Protein AF-A0A158PDL5-F1 (afdb_monomer)

Organism: Angiostrongylus costaricensis (NCBI:txid334426)

Solvent-accessible surface area (backbone atoms only — not comparable to full-atom values): 10467 Å² total; per-residue (Å²): 135,90,63,67,56,80,52,78,56,83,75,91,63,103,57,98,71,85,64,61,36,34,40,43,35,55,72,95,46,74,51,76,35,64,47,66,72,58,30,53,48,54,51,53,54,50,50,54,50,52,54,50,51,54,52,52,56,57,70,64,43,90,75,55,82,84,47,45,80,74,48,75,57,97,67,25,38,34,28,36,44,80,52,96,95,38,82,47,76,46,78,44,75,44,98,64,99,60,73,79,48,43,75,80,42,77,50,75,47,79,44,68,34,91,91,43,80,93,42,65,50,76,50,74,51,79,40,74,47,55,78,62,86,82,64,56,67,68,62,55,52,50,53,52,52,51,49,55,52,50,50,54,52,51,53,50,54,50,54,52,51,54,54,53,52,58,62,75,78,106

Foldseek 3Di:
DFDWDWDWDFDDDPDPDGQTKTWTDGRPDIDIDSDPVVNVVRVVVSVVVVQVVVVVVLLPDPCVVQWAWDDDDPQKTKTWDADPVGIDIDIDDGPDPAQPKDWPDWDKDWAQDPVDNVDTDIDIDTDMDSVDPPDDPVVVVVVVVVVVVVVVVVVVVVVVVVVVVVVVVD

Radius of gyration: 22.1 Å; Cα contacts (8 Å, |Δi|>4): 180; chains: 1; bounding box: 48×42×73 Å

Secondary structure (DSSP, 8-state):
---EEEEEE----SSS---PEEEEEETTEEEEES-HHHHHHHHHHHHHHHHHHHHHHHHH-S--TTSEEEEEETTEEEEEEEETTEEEEEEE--S------EEEEEEEEEEE-SS-TT-EEEEEEEEEE---SSS-HHHHHHHHHHHHHHHHHHHHHHHHHHHHHHHH--

Structure (mmCIF, N/CA/C/O backbone):
data_AF-A0A158PDL5-F1
#
_entry.id   AF-A0A158PDL5-F1
#
loop_
_atom_site.group_PDB
_atom_site.id
_atom_site.type_symbol
_atom_site.label_atom_id
_atom_site.label_alt_id
_atom_site.label_comp_id
_atom_site.label_asym_id
_atom_site.label_entity_id
_atom_site.label_seq_id
_atom_site.pdbx_PDB_ins_code
_atom_site.Cartn_x
_atom_site.Cartn_y
_atom_site.Cartn_z
_atom_site.occupancy
_atom_site.B_iso_or_equiv
_atom_site.auth_seq_id
_atom_site.auth_comp_id
_atom_site.auth_asym_id
_atom_site.auth_atom_id
_atom_site.pdbx_PDB_model_num
ATOM 1 N N . MET A 1 1 ? -13.899 -14.165 -15.074 1.00 35.09 1 MET A N 1
ATOM 2 C CA . MET A 1 1 ? -12.742 -14.915 -15.591 1.00 35.09 1 MET A CA 1
ATOM 3 C C . MET A 1 1 ? -11.815 -13.851 -16.152 1.00 35.09 1 MET A C 1
ATOM 5 O O . MET A 1 1 ? -12.195 -13.224 -17.128 1.00 35.09 1 MET A O 1
ATOM 9 N N . LEU A 1 2 ? -10.756 -13.485 -15.423 1.00 42.75 2 LEU A N 1
ATOM 10 C CA . LEU A 1 2 ? -9.762 -12.527 -15.916 1.00 42.75 2 LEU A CA 1
ATOM 11 C C . LEU A 1 2 ? -8.804 -13.307 -16.819 1.00 42.75 2 LEU A C 1
ATOM 13 O O . LEU A 1 2 ? -8.205 -14.271 -16.351 1.00 42.75 2 LEU A O 1
ATOM 17 N N . GLU A 1 3 ? -8.680 -12.919 -18.085 1.00 39.19 3 GLU A N 1
ATOM 18 C CA . GLU A 1 3 ? -7.675 -13.484 -18.987 1.00 39.19 3 GLU A CA 1
ATOM 19 C C . GLU A 1 3 ? -6.465 -12.549 -19.044 1.00 39.19 3 GLU A C 1
ATOM 21 O O . GLU A 1 3 ? -6.586 -11.361 -19.343 1.00 39.19 3 GLU A O 1
ATOM 26 N N . ALA A 1 4 ? -5.291 -13.093 -18.740 1.00 42.72 4 ALA A N 1
ATOM 27 C CA . ALA A 1 4 ? -4.007 -12.481 -19.037 1.00 42.72 4 ALA A CA 1
ATOM 28 C C . ALA A 1 4 ? -3.214 -13.480 -19.880 1.00 42.72 4 ALA A C 1
ATOM 30 O O . ALA A 1 4 ? -3.110 -14.654 -19.523 1.00 42.72 4 ALA A O 1
ATOM 31 N N . SER A 1 5 ? -2.683 -13.029 -21.015 1.00 47.97 5 SER A N 1
ATOM 32 C CA . SER A 1 5 ? -1.958 -13.883 -21.957 1.00 47.97 5 SER A CA 1
ATOM 33 C C . SER A 1 5 ? -0.700 -13.175 -22.436 1.00 47.97 5 SER A C 1
ATOM 35 O O . SER A 1 5 ? -0.750 -12.018 -22.858 1.00 47.97 5 SER A O 1
ATOM 37 N N . ILE A 1 6 ? 0.425 -13.883 -22.399 1.00 50.12 6 ILE A N 1
ATOM 38 C CA . ILE A 1 6 ? 1.710 -13.410 -22.914 1.00 50.12 6 ILE A CA 1
ATOM 39 C C . ILE A 1 6 ? 1.981 -14.187 -24.200 1.00 50.12 6 ILE A C 1
ATOM 41 O O . ILE A 1 6 ? 1.995 -15.417 -24.175 1.00 50.12 6 ILE A O 1
ATOM 45 N N . SER A 1 7 ? 2.190 -13.492 -25.320 1.00 49.75 7 SER A N 1
ATOM 46 C CA . SER A 1 7 ? 2.515 -14.142 -26.593 1.00 49.75 7 SER A CA 1
ATOM 47 C C . SER A 1 7 ? 3.682 -13.447 -27.286 1.00 49.75 7 SER A C 1
ATOM 49 O O . SER A 1 7 ? 3.820 -12.224 -27.240 1.00 49.75 7 SER A O 1
ATOM 51 N N . THR A 1 8 ? 4.528 -14.241 -27.933 1.00 46.34 8 THR A N 1
ATOM 52 C CA . THR A 1 8 ? 5.575 -13.752 -28.830 1.00 46.34 8 THR A CA 1
ATOM 53 C C . THR A 1 8 ? 5.094 -14.022 -30.249 1.00 46.34 8 THR A C 1
ATOM 55 O 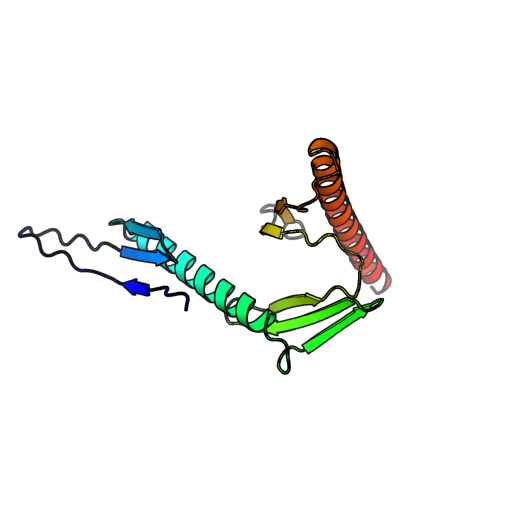O . THR A 1 8 ? 4.905 -15.183 -30.606 1.00 46.34 8 THR A O 1
ATOM 58 N N . GLN A 1 9 ? 4.865 -12.978 -31.045 1.00 51.12 9 GLN A N 1
ATOM 59 C CA . GLN A 1 9 ? 4.497 -13.126 -32.455 1.00 51.12 9 GLN A CA 1
ATOM 60 C C . GLN A 1 9 ? 5.674 -12.767 -33.365 1.00 51.12 9 GLN A C 1
ATOM 62 O O . GLN A 1 9 ? 6.299 -11.717 -33.216 1.00 51.12 9 GLN A O 1
ATOM 67 N N . GLU A 1 10 ? 5.954 -13.646 -34.329 1.00 45.62 10 GLU A N 1
ATOM 68 C CA . GLU A 1 10 ? 6.905 -13.413 -35.416 1.00 45.62 10 GLU A CA 1
ATOM 69 C C . GLU A 1 10 ? 6.189 -12.739 -36.595 1.00 45.62 10 GLU A C 1
ATOM 71 O O . GLU A 1 10 ? 5.320 -13.340 -37.229 1.00 45.62 10 GLU A O 1
ATOM 76 N N . VAL A 1 11 ? 6.564 -11.504 -36.935 1.00 45.44 11 VAL A N 1
ATOM 77 C CA . VAL A 1 11 ? 6.036 -10.820 -38.126 1.00 45.44 11 VAL A CA 1
ATOM 78 C C . VAL A 1 11 ? 6.963 -11.093 -39.313 1.00 45.44 11 VAL A C 1
ATOM 80 O O . VAL A 1 11 ? 8.075 -10.571 -39.378 1.00 45.44 11 VAL A O 1
ATOM 83 N N . ARG A 1 12 ? 6.515 -11.919 -40.270 1.00 36.88 12 ARG A N 1
ATOM 84 C CA . ARG A 1 12 ? 7.234 -12.173 -41.531 1.00 36.88 12 ARG A CA 1
ATOM 85 C C . ARG A 1 12 ? 6.929 -11.072 -42.547 1.00 36.88 12 ARG A C 1
ATOM 87 O O . ARG A 1 12 ? 5.931 -11.147 -43.258 1.00 36.88 12 ARG A O 1
ATOM 94 N N . LEU A 1 13 ? 7.807 -10.080 -42.654 1.00 41.59 13 LEU A N 1
ATOM 95 C CA . LEU A 1 13 ? 7.893 -9.216 -43.835 1.00 41.59 13 LEU A CA 1
ATOM 96 C C . LEU A 1 13 ? 9.176 -9.552 -44.600 1.00 41.59 13 LEU A C 1
ATOM 98 O O . LEU A 1 13 ? 10.181 -9.922 -44.003 1.00 41.59 13 LEU A O 1
ATOM 102 N N . LEU A 1 14 ? 9.106 -9.481 -45.931 1.00 41.81 14 LEU A N 1
ATOM 103 C CA . LEU A 1 14 ? 10.154 -9.844 -46.895 1.00 41.81 14 LEU A CA 1
ATOM 104 C C . LEU A 1 14 ? 11.385 -8.910 -46.814 1.00 41.81 14 LEU A C 1
ATOM 106 O O . LEU A 1 14 ? 11.681 -8.178 -47.755 1.00 41.81 14 LEU A O 1
ATOM 110 N N . SER A 1 15 ? 12.109 -8.917 -45.696 1.00 46.59 15 SER A N 1
ATOM 111 C CA . SER A 1 15 ? 13.379 -8.208 -45.507 1.00 46.59 15 SER A CA 1
ATOM 112 C C . SER A 1 15 ? 14.275 -8.959 -44.502 1.00 46.59 15 SER A C 1
ATOM 114 O O . SER A 1 15 ? 13.769 -9.634 -43.609 1.00 46.59 15 SER A O 1
ATOM 116 N N . PRO A 1 16 ? 15.617 -8.889 -44.617 1.00 43.38 16 PRO A N 1
ATOM 117 C CA . PRO A 1 16 ? 16.531 -9.703 -43.805 1.00 43.38 16 PRO A CA 1
ATOM 118 C C . PRO A 1 16 ? 16.707 -9.209 -42.356 1.00 43.38 16 PRO A C 1
ATOM 120 O O . PRO A 1 16 ? 17.569 -9.711 -41.639 1.00 43.38 16 PRO A O 1
ATOM 123 N N . PHE A 1 17 ? 15.894 -8.256 -41.898 1.00 47.31 17 PHE A N 1
ATOM 124 C CA . PHE A 1 17 ? 15.899 -7.777 -40.517 1.00 47.31 17 PHE A CA 1
ATOM 125 C C . PHE A 1 17 ? 14.663 -8.307 -39.786 1.00 47.31 17 PHE A C 1
ATOM 127 O O . PHE A 1 17 ? 13.618 -7.664 -39.740 1.00 47.31 17 PHE A O 1
ATOM 134 N N . PHE A 1 18 ? 14.789 -9.502 -39.208 1.00 49.59 18 PHE A N 1
ATOM 135 C CA . PHE A 1 18 ? 13.811 -10.031 -38.259 1.00 49.59 18 PHE A CA 1
ATOM 136 C C . PHE A 1 18 ? 13.788 -9.142 -37.010 1.00 49.59 18 PHE A C 1
ATOM 138 O O . PHE A 1 18 ? 14.733 -9.154 -36.221 1.00 49.59 18 PHE A O 1
ATOM 145 N N . GLN A 1 19 ? 12.716 -8.376 -36.813 1.00 56.06 19 GLN A N 1
ATOM 146 C CA . GLN A 1 19 ? 12.526 -7.579 -35.604 1.00 56.06 19 GLN A CA 1
ATOM 147 C C . GLN A 1 19 ? 11.480 -8.269 -34.720 1.00 56.06 19 GLN A C 1
ATOM 149 O O . GLN A 1 19 ? 10.287 -8.226 -35.007 1.00 56.06 19 GLN A O 1
ATOM 154 N N . MET A 1 20 ? 11.931 -8.959 -33.665 1.00 66.50 20 MET A N 1
ATOM 155 C CA . MET A 1 20 ? 11.025 -9.609 -32.712 1.00 66.50 20 MET A CA 1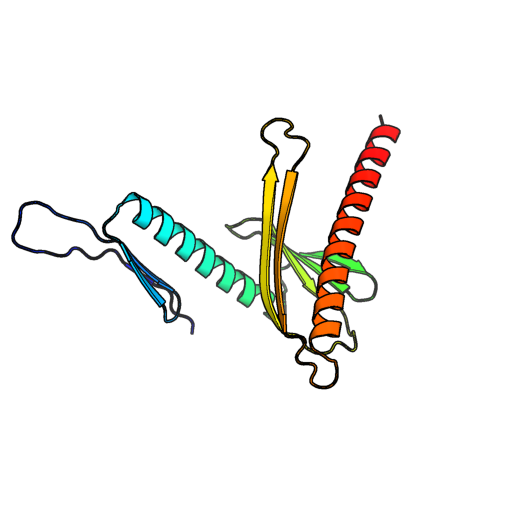
ATOM 156 C C . MET A 1 20 ? 10.283 -8.559 -31.883 1.00 66.50 20 MET A C 1
ATOM 158 O O . MET A 1 20 ? 10.902 -7.791 -31.145 1.00 66.50 20 MET A O 1
ATOM 162 N N . SER A 1 21 ? 8.956 -8.559 -31.971 1.00 74.75 21 SER A N 1
ATOM 163 C CA . SER A 1 21 ? 8.089 -7.776 -31.095 1.00 74.75 21 SER A CA 1
ATOM 164 C C . SER A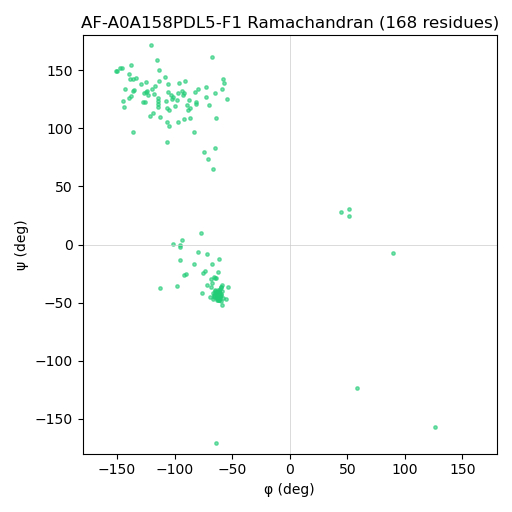 1 21 ? 7.581 -8.616 -29.927 1.00 74.75 21 SER A C 1
ATOM 166 O O . SER A 1 21 ? 7.232 -9.785 -30.069 1.00 74.75 21 SER A O 1
ATOM 168 N N . THR A 1 22 ? 7.546 -8.007 -28.749 1.00 81.75 22 THR A N 1
ATOM 169 C CA . THR A 1 22 ? 6.915 -8.548 -27.549 1.00 81.75 22 THR A CA 1
ATOM 170 C C . THR A 1 22 ? 5.57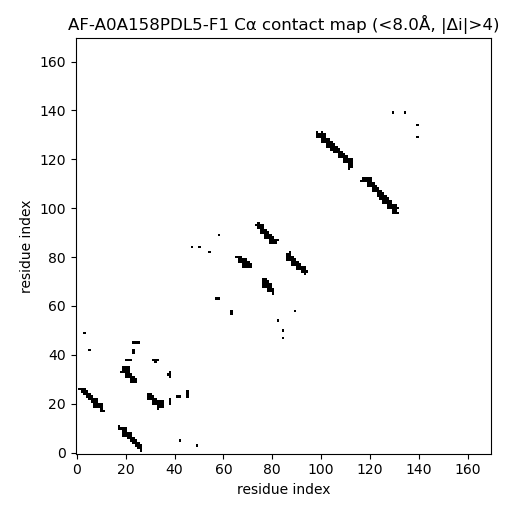1 -7.868 -27.355 1.00 81.75 22 THR A C 1
ATOM 172 O O . THR A 1 22 ? 5.540 -6.643 -27.263 1.00 81.75 22 THR A O 1
ATOM 175 N N . THR A 1 23 ? 4.508 -8.660 -27.217 1.00 82.75 23 THR A N 1
ATOM 176 C CA . THR A 1 23 ? 3.162 -8.173 -26.904 1.00 82.75 23 THR A CA 1
ATOM 177 C C . THR A 1 23 ? 2.687 -8.774 -25.587 1.00 82.75 23 THR A C 1
ATOM 179 O O . THR A 1 23 ? 2.816 -9.975 -25.339 1.00 82.75 23 THR A O 1
ATOM 182 N N . VAL A 1 24 ? 2.140 -7.926 -24.725 1.00 83.94 24 VAL A N 1
ATOM 183 C CA . VAL A 1 24 ? 1.573 -8.297 -23.432 1.00 83.94 24 VAL A CA 1
ATOM 184 C C . VAL A 1 24 ? 0.140 -7.795 -23.383 1.00 83.94 24 VAL A C 1
ATOM 186 O O . VAL A 1 24 ? -0.112 -6.620 -23.636 1.00 83.94 24 VAL A O 1
ATOM 189 N N . LYS A 1 25 ? -0.789 -8.672 -22.994 1.00 82.06 25 LYS A N 1
ATOM 190 C CA . LYS A 1 25 ? -2.178 -8.302 -22.733 1.00 82.06 25 LYS A CA 1
ATOM 191 C C . LYS A 1 25 ? -2.509 -8.501 -21.258 1.00 82.06 25 LYS A C 1
ATOM 193 O O . LYS A 1 25 ? -2.437 -9.620 -20.745 1.00 82.06 25 LYS A O 1
ATOM 198 N N . LEU A 1 26 ? -2.860 -7.409 -20.587 1.00 73.94 26 LEU A N 1
ATOM 199 C CA . LEU A 1 26 ? -3.278 -7.371 -19.189 1.00 73.94 26 LEU A CA 1
ATOM 200 C C . LEU A 1 26 ? -4.682 -6.780 -19.120 1.00 73.94 26 LEU A C 1
ATOM 202 O O . LEU A 1 26 ? -4.870 -5.585 -19.346 1.00 73.94 26 LEU A O 1
ATOM 206 N N . LEU A 1 27 ? -5.666 -7.612 -18.770 1.00 78.56 27 LEU A N 1
ATOM 207 C CA . LEU A 1 27 ? -7.078 -7.223 -18.783 1.00 78.56 27 LEU A CA 1
ATOM 208 C C . LEU A 1 27 ? -7.493 -6.764 -20.197 1.00 78.56 27 LEU A C 1
ATOM 210 O O . LEU A 1 27 ? -7.338 -7.502 -21.169 1.00 78.56 27 LEU A O 1
ATOM 214 N N . GLU A 1 28 ? -8.006 -5.542 -20.312 1.00 76.19 28 GLU A N 1
ATOM 215 C CA . GLU A 1 28 ? -8.423 -4.915 -21.569 1.00 76.19 28 GLU A CA 1
ATOM 216 C C . GLU A 1 28 ? -7.313 -4.059 -22.205 1.00 76.19 28 GLU A C 1
ATOM 218 O O . GLU A 1 28 ? -7.543 -3.420 -23.228 1.00 76.19 28 GLU A O 1
ATOM 223 N N . ILE A 1 29 ? -6.112 -4.038 -21.616 1.00 74.75 29 ILE A N 1
ATOM 224 C CA . ILE A 1 29 ? -4.974 -3.253 -22.102 1.00 74.75 29 ILE A CA 1
ATOM 225 C C . ILE A 1 29 ? -3.989 -4.182 -22.812 1.00 74.75 29 ILE A C 1
ATOM 227 O O . ILE A 1 29 ? -3.564 -5.202 -22.266 1.00 74.75 29 ILE A O 1
ATOM 231 N N . GLU A 1 30 ? -3.609 -3.808 -24.029 1.00 85.12 30 GLU A N 1
ATOM 232 C CA . GLU A 1 30 ? -2.593 -4.481 -24.834 1.00 85.12 30 GLU A CA 1
ATOM 233 C C . GLU A 1 30 ? -1.434 -3.517 -25.092 1.00 85.12 30 GLU A C 1
ATOM 235 O O . GLU A 1 30 ? -1.653 -2.381 -25.509 1.00 85.12 30 GLU A O 1
ATOM 240 N N . ASP A 1 31 ? -0.208 -3.969 -24.833 1.00 80.75 31 ASP A N 1
ATOM 241 C CA . ASP A 1 31 ? 1.010 -3.190 -25.048 1.00 80.75 31 ASP A CA 1
ATOM 242 C C . ASP A 1 31 ? 2.019 -4.005 -25.869 1.00 80.75 31 ASP A C 1
ATOM 244 O O . ASP A 1 31 ? 2.173 -5.214 -25.667 1.00 80.75 31 ASP A O 1
ATOM 248 N N . THR A 1 32 ? 2.686 -3.355 -26.825 1.00 86.81 32 THR A N 1
ATOM 249 C CA . THR A 1 32 ? 3.596 -3.995 -27.784 1.00 86.81 32 THR A CA 1
ATOM 250 C C . THR A 1 32 ? 4.877 -3.189 -27.943 1.00 86.81 32 THR A C 1
ATOM 252 O O . THR A 1 32 ? 4.853 -1.986 -28.189 1.00 86.81 32 THR A O 1
ATOM 255 N N . THR A 1 33 ? 6.023 -3.867 -27.892 1.00 82.50 33 THR A N 1
ATOM 256 C CA . THR A 1 33 ? 7.329 -3.251 -28.149 1.00 82.50 33 THR A CA 1
ATOM 257 C C . THR A 1 33 ? 8.201 -4.120 -29.044 1.00 82.50 33 THR A C 1
ATOM 259 O O . THR A 1 33 ? 8.229 -5.339 -28.909 1.00 82.50 33 THR A O 1
ATOM 262 N N . SER A 1 34 ? 8.960 -3.497 -29.941 1.00 85.19 34 SER A N 1
ATOM 263 C CA . SER A 1 34 ? 9.989 -4.153 -30.760 1.00 85.19 34 SER A CA 1
ATOM 264 C C . SER A 1 34 ? 11.396 -4.042 -30.159 1.00 85.19 34 SER A C 1
ATOM 266 O O . SER A 1 34 ? 12.362 -4.550 -30.726 1.00 85.19 34 SER A O 1
ATOM 268 N N . ASN A 1 35 ? 11.529 -3.374 -29.007 1.00 82.94 35 ASN A N 1
ATOM 269 C CA . ASN A 1 35 ? 12.783 -3.273 -28.274 1.00 82.94 35 ASN A CA 1
ATOM 270 C C . ASN A 1 35 ? 12.902 -4.449 -27.294 1.00 82.94 35 ASN A C 1
ATOM 272 O O . ASN A 1 35 ? 12.090 -4.594 -26.380 1.00 82.94 35 ASN A O 1
ATOM 276 N N . ALA A 1 36 ? 13.941 -5.270 -27.450 1.00 77.50 36 ALA A N 1
ATOM 277 C CA . ALA A 1 36 ? 14.144 -6.468 -26.638 1.00 77.50 36 ALA A CA 1
ATOM 278 C C . ALA A 1 36 ? 14.281 -6.183 -25.127 1.00 77.50 36 ALA A C 1
ATOM 280 O O . ALA A 1 36 ? 13.769 -6.958 -24.315 1.00 77.50 36 ALA A O 1
ATOM 281 N N . GLN A 1 37 ? 14.919 -5.067 -24.744 1.00 76.56 37 GLN A N 1
ATOM 282 C CA . GLN A 1 37 ? 15.082 -4.670 -23.341 1.00 76.56 37 GLN A CA 1
ATOM 283 C C . GLN A 1 37 ? 13.729 -4.321 -22.713 1.00 76.56 37 GLN A C 1
ATOM 285 O O . GLN A 1 37 ? 13.400 -4.816 -21.633 1.00 76.56 37 GLN A O 1
ATOM 290 N N . TYR A 1 38 ? 12.914 -3.522 -23.408 1.00 78.12 38 TYR A N 1
ATOM 291 C CA . TYR A 1 38 ? 11.563 -3.208 -22.943 1.00 78.12 38 TYR A CA 1
ATOM 292 C C . TYR A 1 38 ? 10.650 -4.432 -22.981 1.00 78.12 38 TYR A C 1
ATOM 294 O O . TYR A 1 38 ? 9.842 -4.597 -22.076 1.00 78.12 38 TYR A O 1
ATOM 302 N N . GLY A 1 39 ? 10.826 -5.343 -23.944 1.00 79.06 39 GLY A N 1
ATOM 303 C CA . GLY A 1 39 ? 10.062 -6.588 -24.017 1.00 79.06 39 GLY A CA 1
ATOM 304 C C . GLY A 1 39 ? 10.269 -7.487 -22.795 1.00 79.06 39 GLY A C 1
ATOM 305 O O . GLY A 1 39 ? 9.316 -8.067 -22.277 1.00 79.06 39 GLY A O 1
ATOM 306 N N . ALA A 1 40 ? 11.500 -7.576 -22.282 1.00 76.31 40 ALA A N 1
ATOM 307 C CA . ALA A 1 40 ? 11.778 -8.308 -21.046 1.00 76.31 40 ALA A CA 1
ATOM 308 C C . ALA A 1 40 ? 11.117 -7.651 -19.820 1.00 76.31 40 ALA A C 1
ATOM 310 O O . ALA A 1 40 ? 10.498 -8.350 -19.016 1.00 76.31 40 ALA A O 1
ATOM 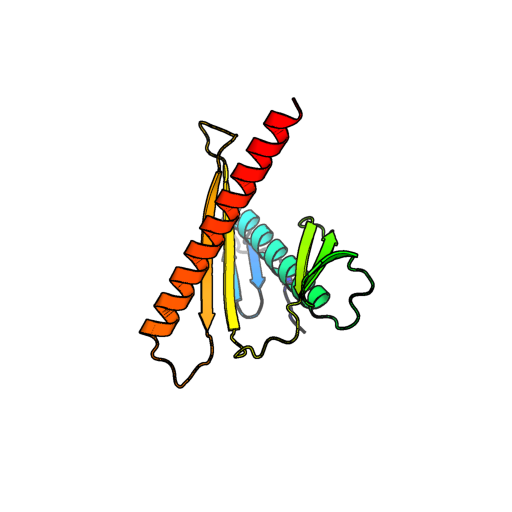311 N N . ALA A 1 41 ? 11.200 -6.321 -19.707 1.00 72.94 41 ALA A N 1
ATOM 312 C CA . ALA A 1 41 ? 10.559 -5.573 -18.626 1.00 72.94 41 ALA A CA 1
ATOM 313 C C . ALA A 1 41 ? 9.025 -5.708 -18.663 1.00 72.94 41 ALA A C 1
ATOM 315 O O . ALA A 1 41 ? 8.427 -6.043 -17.645 1.00 72.94 41 ALA A O 1
ATOM 316 N N . LEU A 1 42 ? 8.408 -5.557 -19.841 1.00 78.62 42 LEU A N 1
ATOM 317 C CA . LEU A 1 42 ? 6.966 -5.720 -20.065 1.00 78.62 42 LEU A CA 1
ATOM 318 C C . LEU A 1 42 ? 6.463 -7.090 -19.600 1.00 78.62 42 LEU A C 1
ATOM 320 O O . LEU A 1 42 ? 5.483 -7.164 -18.862 1.00 78.62 42 LEU A O 1
ATOM 324 N N . ARG A 1 43 ? 7.159 -8.177 -19.962 1.00 80.38 43 ARG A N 1
ATOM 325 C CA . ARG A 1 43 ? 6.809 -9.531 -19.498 1.00 80.38 43 ARG A CA 1
ATOM 326 C C . ARG A 1 43 ? 6.930 -9.683 -17.986 1.00 80.38 43 ARG A C 1
ATOM 328 O O . ARG A 1 43 ? 6.055 -10.283 -17.369 1.00 80.38 43 ARG A O 1
ATOM 335 N N . SER A 1 44 ? 8.000 -9.147 -17.401 1.00 79.56 44 SER A N 1
ATOM 336 C CA . SER A 1 44 ? 8.232 -9.214 -15.955 1.00 79.56 44 SER A CA 1
ATOM 337 C C . SER A 1 44 ? 7.127 -8.491 -15.179 1.00 79.56 44 SER A C 1
ATOM 339 O O . SER A 1 44 ? 6.529 -9.060 -14.267 1.00 79.56 44 SER A O 1
ATOM 341 N N . THR A 1 45 ? 6.776 -7.271 -15.598 1.00 75.62 45 THR A N 1
ATOM 342 C CA . THR A 1 45 ? 5.680 -6.498 -15.002 1.00 75.62 45 THR A CA 1
ATOM 343 C C . THR A 1 45 ? 4.337 -7.209 -15.153 1.00 75.62 45 THR A C 1
ATOM 345 O O . THR A 1 45 ? 3.575 -7.275 -14.191 1.00 75.62 45 THR A O 1
ATOM 348 N N . ALA A 1 46 ? 4.060 -7.787 -16.324 1.00 80.19 46 ALA A N 1
ATOM 349 C CA . ALA A 1 46 ? 2.835 -8.541 -16.567 1.00 80.19 46 ALA A CA 1
ATOM 350 C C . ALA A 1 46 ? 2.703 -9.756 -15.655 1.00 80.19 46 ALA A C 1
ATOM 352 O O . ALA A 1 46 ? 1.663 -9.952 -15.031 1.00 80.19 46 ALA A O 1
ATOM 353 N N . HIS A 1 47 ? 3.775 -10.539 -15.545 1.00 79.81 47 HIS A N 1
ATOM 354 C CA . HIS A 1 47 ? 3.824 -11.700 -14.671 1.00 79.81 47 HIS A CA 1
ATOM 355 C C . HIS A 1 47 ? 3.584 -11.307 -13.209 1.00 79.81 47 HIS A C 1
ATOM 357 O O . HIS A 1 47 ? 2.719 -11.882 -12.554 1.00 79.81 47 HIS A O 1
ATOM 363 N N . ALA A 1 48 ? 4.286 -10.280 -12.716 1.00 76.44 48 ALA A N 1
ATOM 364 C CA . ALA A 1 48 ? 4.104 -9.781 -11.354 1.00 76.44 48 ALA A CA 1
ATOM 365 C C . ALA A 1 48 ? 2.667 -9.289 -11.097 1.00 76.44 48 ALA A C 1
ATOM 367 O O . ALA A 1 48 ? 2.130 -9.485 -10.008 1.00 76.44 48 ALA A O 1
ATOM 368 N N . PHE A 1 49 ? 2.027 -8.674 -12.095 1.00 78.62 49 PHE A N 1
ATOM 369 C CA . PHE A 1 49 ? 0.644 -8.214 -11.990 1.00 78.62 49 PHE A CA 1
ATOM 370 C C . PHE A 1 49 ? -0.357 -9.374 -11.918 1.00 78.62 49 PHE A C 1
ATOM 372 O O . PHE A 1 49 ? -1.248 -9.360 -11.070 1.00 78.62 49 PHE A O 1
ATOM 379 N N . VAL A 1 50 ? -0.204 -10.393 -12.769 1.00 80.69 50 VAL A N 1
ATOM 380 C CA . VAL A 1 50 ? -1.050 -11.599 -12.744 1.00 80.69 50 VAL A CA 1
ATOM 381 C C . VAL A 1 50 ? -0.916 -12.325 -11.410 1.00 80.69 50 VAL A C 1
ATOM 383 O O . VAL A 1 50 ? -1.921 -12.634 -10.777 1.00 80.69 50 VAL A O 1
ATOM 386 N N . GLU A 1 51 ? 0.312 -12.508 -10.934 1.00 77.00 51 GLU A N 1
ATOM 387 C CA . GLU A 1 51 ? 0.576 -13.144 -9.645 1.00 77.00 51 GLU A CA 1
ATOM 388 C C . GLU A 1 51 ? -0.046 -12.352 -8.481 1.00 77.00 51 GLU A C 1
ATOM 390 O O . GLU A 1 51 ? -0.664 -12.926 -7.581 1.00 77.00 51 GLU A O 1
ATOM 395 N N . ALA A 1 52 ? 0.027 -11.017 -8.524 1.00 74.00 52 ALA A N 1
ATOM 396 C CA . ALA A 1 52 ? -0.641 -10.172 -7.541 1.00 74.00 52 ALA A CA 1
ATOM 397 C C . ALA A 1 52 ? -2.171 -10.354 -7.562 1.00 74.00 52 ALA A C 1
ATOM 399 O O . ALA A 1 52 ? -2.791 -10.418 -6.499 1.00 74.00 52 ALA A O 1
ATOM 400 N N . LEU A 1 53 ? -2.793 -10.471 -8.741 1.00 76.69 53 LEU A N 1
ATOM 401 C CA . LEU A 1 53 ? -4.233 -10.733 -8.862 1.00 76.69 53 LEU A CA 1
ATOM 402 C C . LEU A 1 53 ? -4.624 -12.088 -8.264 1.00 76.69 53 LEU A C 1
ATOM 404 O O . LEU A 1 53 ? -5.589 -12.159 -7.500 1.00 76.69 53 LEU A O 1
ATOM 408 N N . GLU A 1 54 ? -3.856 -13.139 -8.551 1.00 77.88 54 GLU A N 1
ATOM 409 C CA . GLU A 1 54 ? -4.070 -14.471 -7.976 1.00 77.88 54 GLU A CA 1
ATOM 410 C C . GLU A 1 54 ? -3.972 -14.444 -6.446 1.00 77.88 54 GLU A C 1
ATOM 412 O O . GLU A 1 54 ? -4.827 -15.001 -5.751 1.00 77.88 54 GLU A O 1
ATOM 417 N N . MET A 1 55 ? -2.984 -13.726 -5.904 1.00 76.00 55 MET A N 1
ATOM 418 C CA . MET A 1 55 ? -2.830 -13.514 -4.464 1.00 76.00 55 MET A CA 1
ATOM 419 C C . MET A 1 55 ? -4.035 -12.794 -3.846 1.00 76.00 55 MET A C 1
ATOM 421 O O . MET A 1 55 ? -4.508 -13.189 -2.776 1.00 76.00 55 MET A O 1
ATOM 425 N N . PHE A 1 56 ? -4.547 -11.743 -4.498 1.00 72.94 56 PHE A N 1
ATOM 426 C CA . PHE A 1 56 ? -5.728 -11.021 -4.019 1.00 72.94 56 PHE A CA 1
ATOM 427 C C . PHE A 1 56 ? -6.973 -11.902 -4.017 1.00 72.94 56 PHE A C 1
ATOM 429 O O . PHE A 1 56 ? -7.769 -11.839 -3.075 1.00 72.94 56 PHE A O 1
ATOM 436 N N . ASP A 1 57 ? -7.155 -12.720 -5.047 1.00 76.06 57 ASP A N 1
ATOM 437 C CA . ASP A 1 57 ? -8.303 -13.611 -5.133 1.00 76.06 57 ASP A CA 1
ATOM 438 C C . ASP A 1 57 ? -8.211 -14.771 -4.132 1.00 76.06 57 ASP A C 1
ATOM 440 O O . ASP A 1 57 ? -9.229 -15.115 -3.528 1.00 76.06 57 ASP A O 1
ATOM 444 N N . ASP A 1 58 ? -7.015 -15.302 -3.849 1.00 75.44 58 ASP A N 1
ATOM 445 C CA . ASP A 1 58 ? -6.781 -16.266 -2.761 1.00 75.44 58 ASP A CA 1
ATOM 446 C C . ASP A 1 58 ? -7.093 -15.650 -1.385 1.00 75.44 58 ASP A C 1
ATOM 448 O O . ASP A 1 58 ? -7.834 -16.234 -0.592 1.00 75.44 58 ASP A O 1
ATOM 452 N N . ALA A 1 59 ? -6.626 -14.422 -1.121 1.00 65.31 59 ALA A N 1
ATOM 453 C CA . ALA A 1 59 ? -6.874 -13.711 0.138 1.00 65.31 59 ALA A CA 1
ATOM 454 C C . ALA A 1 59 ? -8.366 -13.390 0.381 1.00 65.31 59 ALA A C 1
ATOM 456 O O . ALA A 1 59 ? -8.820 -13.317 1.533 1.00 65.31 59 ALA A O 1
ATOM 457 N N . LYS A 1 60 ? -9.149 -13.208 -0.692 1.00 65.81 60 LYS A N 1
ATOM 458 C CA . LYS A 1 60 ? -10.604 -12.984 -0.626 1.00 65.81 60 LYS A CA 1
ATOM 459 C C . LYS A 1 60 ? -11.397 -14.245 -0.282 1.00 65.81 60 LYS A C 1
ATOM 461 O O . LYS A 1 60 ? -12.526 -14.103 0.201 1.00 65.81 60 LYS A O 1
ATOM 466 N N . ARG A 1 61 ? -10.866 -15.454 -0.521 1.00 60.72 61 ARG A N 1
ATOM 467 C CA . ARG A 1 61 ? -11.610 -16.700 -0.266 1.00 60.72 61 ARG A CA 1
ATOM 468 C C . ARG A 1 61 ? -12.005 -16.785 1.206 1.00 60.72 61 ARG A C 1
ATOM 470 O O . ARG A 1 61 ? -11.246 -16.452 2.113 1.00 60.72 61 ARG A O 1
ATOM 477 N N . ALA A 1 62 ? -13.262 -17.143 1.451 1.00 51.69 62 ALA A N 1
ATOM 478 C CA . ALA A 1 62 ? -13.888 -16.973 2.759 1.00 51.69 62 ALA A CA 1
ATOM 479 C C . ALA A 1 62 ? -13.291 -17.889 3.840 1.00 51.69 62 ALA A C 1
ATOM 481 O O . ALA A 1 62 ? -13.272 -17.507 5.016 1.00 51.69 62 ALA A O 1
ATOM 482 N N . ASP A 1 63 ? -12.792 -19.058 3.442 1.00 59.34 63 ASP A N 1
ATOM 483 C CA . ASP A 1 63 ? -12.389 -20.152 4.317 1.00 59.34 63 ASP A CA 1
ATOM 484 C C . ASP A 1 63 ? -10.923 -20.092 4.767 1.00 59.34 63 ASP A C 1
ATOM 486 O O . ASP A 1 63 ? -10.649 -20.576 5.861 1.00 59.34 63 ASP A O 1
ATOM 490 N N . ARG A 1 64 ? -10.016 -19.442 4.011 1.00 70.81 64 ARG A N 1
ATOM 491 C CA . ARG A 1 64 ? -8.622 -19.090 4.409 1.00 70.81 64 ARG A CA 1
ATOM 492 C C . ARG A 1 64 ? -7.851 -20.215 5.122 1.00 70.81 64 ARG A C 1
ATOM 494 O O . ARG A 1 64 ? -6.955 -19.940 5.918 1.00 70.81 64 ARG A O 1
ATOM 501 N N . LYS A 1 65 ? -8.189 -21.477 4.843 1.00 68.06 65 LYS A N 1
ATOM 502 C CA . LYS A 1 65 ? -7.726 -22.641 5.617 1.00 68.06 65 LYS A CA 1
ATOM 503 C C . LYS A 1 65 ? -6.206 -22.814 5.578 1.00 68.06 65 LYS A C 1
ATOM 505 O O . LYS A 1 65 ? -5.637 -23.344 6.526 1.00 68.06 65 LYS A O 1
ATOM 510 N N . ASP A 1 66 ? -5.565 -22.274 4.542 1.00 81.50 66 ASP A N 1
ATOM 511 C CA . ASP A 1 66 ? -4.133 -22.442 4.284 1.00 81.50 66 ASP A CA 1
ATOM 512 C C . ASP A 1 66 ? -3.290 -21.221 4.704 1.00 81.50 66 ASP A C 1
ATOM 514 O O . ASP A 1 66 ? -2.071 -21.207 4.531 1.00 81.50 66 ASP A O 1
ATOM 518 N N . TRP A 1 67 ? -3.919 -20.171 5.244 1.00 87.44 67 TRP A N 1
ATOM 519 C CA . TRP A 1 67 ? -3.230 -18.980 5.744 1.00 87.44 67 TRP A CA 1
ATOM 520 C C . TRP A 1 67 ? -2.942 -19.109 7.244 1.00 87.44 67 TRP A C 1
ATOM 522 O O . TRP A 1 67 ? -3.828 -19.415 8.043 1.00 87.44 67 TRP A O 1
ATOM 532 N N . LYS A 1 68 ? -1.708 -18.813 7.668 1.00 89.31 68 LYS A N 1
ATOM 533 C CA . LYS A 1 68 ? -1.303 -18.919 9.078 1.00 89.31 68 LYS A CA 1
ATOM 534 C C . LYS A 1 68 ? -1.601 -17.622 9.830 1.00 89.31 68 LYS A C 1
ATOM 536 O O . LYS A 1 68 ? -1.105 -16.564 9.452 1.00 89.31 68 LYS A O 1
ATOM 541 N N . LEU A 1 69 ? -2.360 -17.698 10.925 1.00 89.56 69 LEU A N 1
ATOM 542 C CA . LEU A 1 69 ? -2.575 -16.562 11.829 1.00 89.56 69 LEU A CA 1
ATOM 543 C C . LEU A 1 69 ? -1.250 -16.169 12.508 1.00 89.56 69 LEU A C 1
ATOM 545 O O . LEU A 1 69 ? -0.532 -17.024 13.031 1.00 89.56 69 LEU A O 1
ATOM 549 N N . LYS A 1 70 ? -0.920 -14.876 12.482 1.00 91.19 70 LYS A N 1
ATOM 550 C CA . LYS A 1 70 ? 0.317 -14.307 13.038 1.00 91.19 70 LYS A CA 1
ATOM 551 C C . LYS A 1 70 ? 0.086 -13.406 14.234 1.00 91.19 70 LYS A C 1
ATOM 553 O O . LYS A 1 70 ? 0.893 -13.433 15.155 1.00 91.19 70 LYS A O 1
ATOM 558 N N . ALA A 1 71 ? -0.994 -12.639 14.216 1.00 88.31 71 ALA A N 1
ATOM 559 C CA . ALA A 1 71 ? -1.366 -11.767 15.316 1.00 88.31 71 ALA A CA 1
ATOM 560 C C . ALA A 1 71 ? -2.883 -11.595 15.360 1.00 88.31 71 ALA A C 1
ATOM 562 O O . ALA A 1 71 ? -3.549 -11.618 14.321 1.00 88.31 71 ALA A O 1
ATOM 563 N N . GLU A 1 72 ? -3.407 -11.400 16.565 1.00 89.50 72 GLU A N 1
ATOM 564 C CA . GLU A 1 72 ? -4.795 -11.025 16.798 1.00 89.50 72 GLU A CA 1
ATOM 565 C C . GLU A 1 72 ? -4.854 -9.956 17.887 1.00 89.50 72 GLU A C 1
ATOM 567 O O . GLU A 1 72 ? -4.292 -10.131 18.967 1.00 89.50 72 GLU A O 1
ATOM 572 N N . GLN A 1 73 ? -5.525 -8.841 17.603 1.00 84.25 73 GLN A N 1
ATOM 573 C CA . GLN A 1 73 ? -5.683 -7.746 18.553 1.00 84.25 73 GLN A CA 1
ATOM 574 C C . GLN A 1 73 ? -7.057 -7.108 18.371 1.00 84.25 73 GLN A C 1
ATOM 576 O O . GLN A 1 73 ? -7.404 -6.680 17.280 1.00 84.25 73 GLN A O 1
ATOM 581 N N . LYS A 1 74 ? -7.861 -7.046 19.442 1.00 83.56 74 LYS A N 1
ATOM 582 C CA . LYS A 1 74 ? -9.194 -6.401 19.440 1.00 83.56 74 LYS A CA 1
ATOM 583 C C . LYS A 1 74 ? -10.132 -6.859 18.298 1.00 83.56 74 LYS A C 1
ATOM 585 O O . LYS A 1 74 ? -10.989 -6.102 17.856 1.00 83.56 74 LYS A O 1
ATOM 590 N N . GLY A 1 75 ? -10.005 -8.111 17.850 1.00 80.62 75 GLY A N 1
ATOM 591 C CA . GLY A 1 75 ? -10.802 -8.685 16.758 1.00 80.62 75 GLY A CA 1
ATOM 592 C C . GLY A 1 75 ? -10.203 -8.505 15.358 1.00 80.62 75 GLY A C 1
ATOM 593 O O . GLY A 1 75 ? -10.707 -9.119 14.414 1.00 80.62 75 GLY A O 1
ATOM 594 N N . ASP A 1 76 ? -9.116 -7.741 15.233 1.00 83.69 76 ASP A N 1
ATOM 595 C CA . ASP A 1 76 ? -8.303 -7.663 14.025 1.00 83.69 76 ASP A CA 1
ATOM 596 C C . ASP A 1 76 ? -7.376 -8.874 13.963 1.00 83.69 76 ASP A C 1
ATOM 598 O O . ASP A 1 76 ? -6.748 -9.235 14.959 1.00 83.69 76 ASP A O 1
ATOM 602 N N . LYS A 1 77 ? -7.289 -9.518 12.800 1.00 87.12 77 LYS A N 1
ATOM 603 C CA . LYS A 1 77 ? -6.502 -10.738 12.591 1.00 87.12 77 LYS A CA 1
ATOM 604 C C . LYS A 1 77 ? -5.542 -10.544 11.428 1.00 87.12 77 LYS A C 1
ATOM 606 O O . LYS A 1 77 ? -5.974 -10.275 10.310 1.00 87.12 77 LYS A O 1
ATOM 611 N N . CYS A 1 78 ? -4.250 -10.721 11.679 1.00 86.00 78 CYS A N 1
ATOM 612 C CA . CYS A 1 78 ? -3.213 -10.698 10.653 1.00 86.00 78 CYS A CA 1
ATOM 613 C C . CYS A 1 78 ? -2.790 -12.126 10.310 1.00 86.00 78 CYS A C 1
ATOM 615 O O . CYS A 1 78 ? -2.396 -12.896 11.187 1.00 86.00 78 CYS A O 1
ATOM 617 N N . TYR A 1 79 ? -2.854 -12.470 9.031 1.00 88.81 79 TYR A N 1
ATOM 618 C CA . TYR A 1 79 ? -2.485 -13.770 8.492 1.00 88.81 79 TYR A CA 1
ATOM 619 C C . TYR A 1 79 ? -1.289 -13.643 7.560 1.00 88.81 79 TYR A C 1
ATOM 621 O O . TYR A 1 79 ? -1.053 -12.575 7.000 1.00 88.81 79 TYR A O 1
ATOM 629 N N . ASN A 1 80 ? -0.567 -14.738 7.336 1.00 90.12 80 ASN A N 1
ATOM 630 C CA . ASN A 1 80 ? 0.454 -14.785 6.303 1.00 90.12 80 ASN A CA 1
ATOM 631 C C . ASN A 1 80 ? 0.452 -16.094 5.502 1.00 90.12 80 ASN A C 1
ATOM 633 O O . ASN A 1 80 ? 0.063 -17.152 6.000 1.00 90.12 80 ASN A O 1
ATOM 637 N N . LYS A 1 81 ? 0.946 -16.006 4.268 1.00 87.56 81 LYS A N 1
ATOM 638 C CA . LYS A 1 81 ? 1.186 -17.135 3.361 1.00 87.56 81 LYS A CA 1
ATOM 639 C C . LYS A 1 81 ? 2.404 -16.826 2.490 1.00 87.56 81 LYS A C 1
ATOM 641 O O . LYS A 1 81 ? 2.762 -15.664 2.297 1.00 87.56 81 LYS A O 1
ATOM 646 N N . HIS A 1 82 ? 3.103 -17.866 2.055 1.00 85.81 82 HIS A N 1
ATOM 647 C CA . HIS A 1 82 ? 4.229 -17.729 1.138 1.00 85.81 82 HIS A CA 1
ATOM 648 C C . HIS A 1 82 ? 3.744 -17.986 -0.288 1.00 85.81 82 HIS A C 1
ATOM 650 O O . HIS A 1 82 ? 3.069 -18.984 -0.531 1.00 85.81 82 HIS A O 1
ATOM 656 N N . PHE A 1 83 ? 4.085 -17.075 -1.188 1.00 81.19 83 PHE A N 1
ATOM 657 C CA . PHE A 1 83 ? 3.870 -17.146 -2.629 1.00 81.19 83 PHE A CA 1
ATOM 658 C C . PHE A 1 83 ? 5.236 -17.058 -3.323 1.00 81.19 83 PHE A C 1
ATOM 660 O O . PHE A 1 83 ? 6.237 -16.769 -2.662 1.00 81.19 83 PHE A O 1
ATOM 667 N N . SER A 1 84 ? 5.300 -17.278 -4.635 1.00 74.69 84 SER A N 1
ATOM 668 C CA . SER A 1 84 ? 6.543 -17.130 -5.410 1.00 74.69 84 SER A CA 1
ATOM 669 C C . SER A 1 84 ? 7.137 -15.717 -5.311 1.00 74.69 84 SER A C 1
ATOM 671 O O . SER A 1 84 ? 8.352 -15.583 -5.193 1.00 74.69 84 SER A O 1
ATOM 673 N N . LEU A 1 85 ? 6.294 -14.681 -5.229 1.00 70.94 85 LEU A N 1
ATOM 674 C CA . LEU A 1 85 ? 6.688 -13.288 -4.981 1.00 70.94 85 LEU A CA 1
ATOM 675 C C . LEU A 1 85 ? 7.250 -13.046 -3.567 1.00 70.94 85 LEU A C 1
ATOM 677 O O . LEU A 1 85 ? 7.879 -12.022 -3.301 1.00 70.94 85 LEU A O 1
ATOM 681 N N . GLY A 1 86 ? 7.016 -13.972 -2.635 1.00 79.00 86 GLY A N 1
ATOM 682 C CA . GLY A 1 86 ? 7.516 -13.912 -1.269 1.00 79.00 86 GLY A CA 1
ATOM 683 C C . GLY A 1 86 ? 6.433 -14.060 -0.204 1.00 79.00 86 GLY A C 1
ATOM 684 O O . GLY A 1 86 ? 5.383 -14.674 -0.390 1.00 79.00 86 GLY A O 1
ATOM 685 N N . LYS A 1 87 ? 6.723 -13.550 0.996 1.00 83.81 87 LYS A N 1
ATOM 686 C CA . LYS A 1 87 ? 5.828 -13.675 2.153 1.00 83.81 87 LYS A CA 1
ATOM 687 C C . LYS A 1 87 ? 4.812 -12.538 2.156 1.00 83.81 87 LYS A C 1
ATOM 689 O O . LYS A 1 87 ? 5.179 -11.380 2.322 1.00 83.81 87 LYS A O 1
ATOM 694 N N . VAL A 1 88 ? 3.542 -12.897 2.048 1.00 83.00 88 VAL A N 1
ATOM 695 C CA . VAL A 1 88 ? 2.424 -11.958 1.965 1.00 83.00 88 VAL A CA 1
ATOM 696 C C . VAL A 1 88 ? 1.683 -11.953 3.290 1.00 83.00 88 VAL A C 1
ATOM 698 O O . VAL A 1 88 ? 1.470 -13.010 3.890 1.00 83.00 88 VAL A O 1
ATOM 701 N N . TYR A 1 89 ? 1.295 -10.760 3.735 1.00 82.81 89 TYR A N 1
ATOM 702 C CA . TYR A 1 89 ? 0.495 -10.554 4.935 1.00 82.81 89 TYR A CA 1
ATOM 703 C C . TYR A 1 89 ? -0.880 -10.014 4.559 1.00 82.81 89 TYR A C 1
ATOM 705 O O . TYR A 1 89 ? -1.011 -9.176 3.671 1.00 82.81 89 TYR A O 1
ATOM 713 N N . TYR A 1 90 ? -1.904 -10.495 5.252 1.00 81.12 90 TYR A N 1
ATOM 714 C CA . TYR A 1 90 ? -3.285 -10.075 5.073 1.00 81.12 90 TYR A CA 1
ATOM 715 C C . TYR A 1 90 ? -3.870 -9.672 6.421 1.00 81.12 90 TYR A C 1
ATOM 717 O O . TYR A 1 90 ? -3.900 -10.479 7.352 1.00 81.12 90 TYR A O 1
ATOM 725 N N . LEU A 1 91 ? -4.358 -8.437 6.517 1.00 81.75 91 LEU A N 1
ATOM 726 C CA . LEU A 1 91 ? -5.036 -7.926 7.701 1.00 81.75 91 LEU A CA 1
ATOM 727 C C . LEU A 1 91 ? -6.551 -7.975 7.495 1.00 81.75 91 LEU A C 1
ATOM 729 O O . LEU A 1 91 ? -7.103 -7.310 6.619 1.00 81.75 91 LEU A O 1
ATOM 733 N N . LYS A 1 92 ? -7.233 -8.733 8.350 1.00 80.38 92 LYS A N 1
ATOM 734 C CA . LYS A 1 92 ? -8.681 -8.672 8.511 1.00 80.38 92 LYS A CA 1
ATOM 735 C C . LYS A 1 92 ? -8.997 -7.782 9.700 1.00 80.38 92 LYS A C 1
ATOM 737 O O . LYS A 1 92 ? -8.848 -8.220 10.835 1.00 80.38 92 LYS A O 1
ATOM 742 N N . VAL A 1 93 ? -9.465 -6.571 9.433 1.00 76.12 93 VAL A N 1
ATOM 743 C CA . VAL A 1 93 ? -9.998 -5.689 10.477 1.00 76.12 93 VAL A CA 1
ATOM 744 C C . VAL A 1 93 ? -11.366 -6.223 10.920 1.00 76.12 93 VAL A C 1
ATOM 746 O O . VAL A 1 93 ? -12.167 -6.664 10.087 1.00 76.12 93 VAL A O 1
ATOM 749 N N . GLY A 1 94 ? -11.609 -6.257 12.229 1.00 68.62 94 GLY A N 1
ATOM 750 C CA . GLY A 1 94 ? -12.851 -6.708 12.849 1.00 68.62 94 GLY A CA 1
ATOM 751 C C . GLY A 1 94 ? -14.055 -5.829 12.490 1.00 68.62 94 GLY A C 1
ATOM 752 O O . GLY A 1 94 ? -13.993 -4.965 11.616 1.00 68.62 94 GLY A O 1
ATOM 753 N N . LYS A 1 95 ? -15.197 -6.050 13.160 1.00 57.66 95 LYS A N 1
ATOM 754 C CA . LYS A 1 95 ? -16.403 -5.211 13.012 1.00 57.66 95 LYS A CA 1
ATOM 755 C C . LYS A 1 95 ? -16.114 -3.793 13.520 1.00 57.66 95 LYS A C 1
ATOM 757 O O . LYS A 1 95 ? -16.447 -3.443 14.645 1.00 57.66 95 LYS A O 1
ATOM 762 N N . ALA A 1 96 ? -15.525 -2.968 12.676 1.00 55.56 96 ALA A N 1
ATOM 763 C CA . ALA A 1 96 ? -15.597 -1.533 12.819 1.00 55.56 96 ALA A CA 1
ATOM 764 C C . ALA A 1 96 ? -16.824 -1.052 12.027 1.00 55.56 96 ALA A C 1
ATOM 766 O O . ALA A 1 96 ? -17.148 -1.588 10.961 1.00 55.56 96 ALA A O 1
ATOM 767 N N . ILE A 1 97 ? -17.551 -0.074 12.573 1.00 53.50 97 ILE A N 1
ATOM 768 C CA . ILE A 1 97 ? -18.580 0.669 11.836 1.00 53.50 97 ILE A CA 1
ATOM 769 C C . ILE A 1 97 ? -17.815 1.544 10.835 1.00 53.50 97 ILE A C 1
ATOM 771 O O . ILE A 1 97 ? -17.585 2.725 11.061 1.00 53.50 97 ILE A O 1
ATOM 775 N N . LEU A 1 98 ? -17.288 0.917 9.786 1.00 56.09 98 LEU A N 1
ATOM 776 C CA . LEU A 1 98 ? -16.497 1.578 8.761 1.00 56.09 98 LEU A CA 1
ATOM 777 C C . LEU A 1 98 ? -17.437 1.984 7.639 1.00 56.09 98 LEU A C 1
ATOM 779 O O . LEU A 1 98 ? -18.159 1.148 7.086 1.00 56.09 98 LEU A O 1
ATOM 783 N N . TYR A 1 99 ? -17.372 3.252 7.244 1.00 62.41 99 TYR A N 1
ATOM 784 C CA . TYR A 1 99 ? -17.744 3.615 5.885 1.00 62.41 99 TYR A CA 1
ATOM 785 C C . TYR A 1 99 ? -16.918 2.743 4.935 1.00 62.41 99 TYR A C 1
ATOM 787 O O . TYR A 1 99 ? -15.695 2.650 5.060 1.00 62.41 99 TYR A O 1
ATOM 795 N N . ARG A 1 100 ? -17.588 2.023 4.028 1.00 64.81 100 ARG A N 1
ATOM 796 C CA . ARG A 1 100 ? -16.921 1.105 3.098 1.00 64.81 100 ARG A CA 1
ATOM 797 C C . ARG A 1 100 ? -16.219 1.910 2.002 1.00 64.81 100 ARG A C 1
ATOM 799 O O . ARG A 1 100 ? -16.735 2.011 0.885 1.00 64.81 100 ARG A O 1
ATOM 806 N N . GLY A 1 101 ? -15.047 2.438 2.328 1.00 72.44 101 GLY A N 1
ATOM 807 C CA . GLY A 1 101 ? -14.142 3.044 1.364 1.00 72.44 101 GLY A CA 1
ATOM 808 C C . GLY A 1 101 ? -13.560 2.020 0.387 1.00 72.44 101 GLY A C 1
ATOM 809 O O . GLY A 1 101 ? -13.587 0.809 0.622 1.00 72.44 101 GLY A O 1
ATOM 810 N N . TRP A 1 102 ? -13.060 2.520 -0.731 1.00 77.88 102 TRP A N 1
ATOM 811 C CA . TRP A 1 102 ? -12.336 1.803 -1.765 1.00 77.88 102 TRP A CA 1
ATOM 812 C C . TRP A 1 102 ? -10.911 2.320 -1.810 1.00 77.88 102 TRP A C 1
ATOM 814 O O . TRP A 1 102 ? -10.690 3.510 -1.994 1.00 77.88 102 TRP A O 1
ATOM 824 N N . VAL A 1 103 ? -9.941 1.427 -1.654 1.00 81.62 103 VAL A N 1
ATO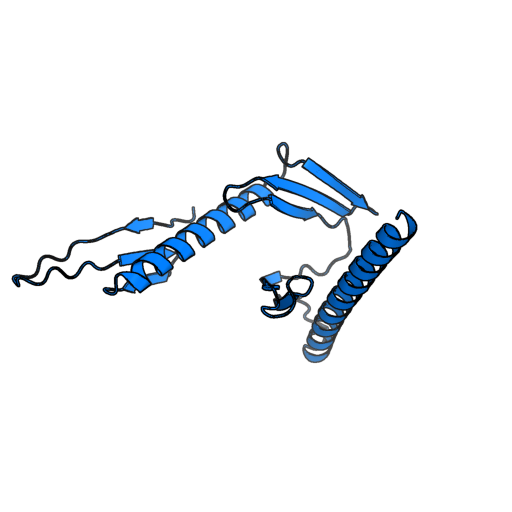M 825 C CA . VAL A 1 103 ? -8.557 1.734 -2.008 1.00 81.62 103 VAL A CA 1
ATOM 826 C C . VAL A 1 103 ? -8.417 1.405 -3.486 1.00 81.62 103 VAL A C 1
ATOM 828 O O . VAL A 1 103 ? -8.483 0.237 -3.862 1.00 81.62 103 VAL A O 1
ATOM 831 N N . ASN A 1 104 ? -8.285 2.434 -4.318 1.00 78.81 104 ASN A N 1
ATOM 832 C CA . ASN A 1 104 ? -8.088 2.272 -5.757 1.00 78.81 104 ASN A CA 1
ATOM 833 C C . ASN A 1 104 ? -6.647 1.845 -6.044 1.00 78.81 104 ASN A C 1
ATOM 835 O O . ASN A 1 104 ? -6.401 0.979 -6.875 1.00 78.81 104 ASN A O 1
ATOM 839 N N . VAL A 1 105 ? -5.698 2.457 -5.330 1.00 81.75 105 VAL A N 1
ATOM 840 C CA . VAL A 1 105 ? -4.267 2.171 -5.432 1.00 81.75 105 VAL A CA 1
ATOM 841 C C . VAL A 1 105 ? -3.653 2.279 -4.043 1.00 81.75 105 VAL A C 1
ATOM 843 O O . VAL A 1 105 ? -3.901 3.247 -3.330 1.00 81.75 105 VAL A O 1
ATOM 846 N N . GLY A 1 106 ? -2.835 1.305 -3.670 1.00 83.94 106 GLY A N 1
ATOM 847 C CA . GLY A 1 106 ? -1.972 1.366 -2.497 1.00 83.94 106 GLY A CA 1
ATOM 848 C C . GLY A 1 106 ? -0.669 0.663 -2.833 1.00 83.94 106 GLY A C 1
ATOM 849 O O . GLY A 1 106 ? -0.689 -0.518 -3.173 1.00 83.94 106 GLY A O 1
ATOM 850 N N . ALA A 1 107 ? 0.447 1.383 -2.791 1.00 82.25 107 ALA A N 1
ATOM 851 C CA . ALA A 1 107 ? 1.761 0.811 -3.053 1.00 82.25 107 ALA A CA 1
ATOM 852 C C . ALA A 1 107 ? 2.826 1.480 -2.187 1.00 82.25 107 ALA A C 1
ATOM 854 O O . ALA A 1 107 ? 2.692 2.643 -1.807 1.00 82.25 107 ALA A O 1
ATOM 855 N N . GLY A 1 108 ? 3.886 0.731 -1.890 1.00 85.88 108 GLY A N 1
ATOM 856 C CA . GLY A 1 108 ? 5.028 1.196 -1.117 1.00 85.88 108 GLY A CA 1
ATOM 857 C C . GLY A 1 108 ? 6.331 0.693 -1.718 1.00 85.88 108 GLY A C 1
ATOM 858 O O . GLY A 1 108 ? 6.399 -0.442 -2.193 1.00 85.88 108 GLY A O 1
ATOM 859 N N . LYS A 1 109 ? 7.366 1.527 -1.688 1.00 85.44 109 LYS A N 1
ATOM 860 C CA . LYS A 1 109 ? 8.717 1.202 -2.138 1.00 85.44 109 LYS A CA 1
ATOM 861 C C . LYS A 1 109 ? 9.705 1.515 -1.025 1.00 85.44 109 LYS A C 1
ATOM 863 O O . LYS A 1 109 ? 9.706 2.613 -0.481 1.00 85.44 109 LYS A O 1
ATOM 868 N N . PHE A 1 110 ? 10.571 0.551 -0.738 1.00 86.25 110 PHE A N 1
ATOM 869 C CA . PHE A 1 110 ? 11.680 0.695 0.196 1.00 86.25 110 PHE A CA 1
ATOM 870 C C . PHE A 1 110 ? 12.967 0.779 -0.619 1.00 86.25 110 PHE A C 1
ATOM 872 O O . PHE A 1 110 ? 13.315 -0.161 -1.333 1.00 86.25 110 PHE A O 1
ATOM 879 N N . THR A 1 111 ? 13.662 1.905 -0.525 1.00 87.56 111 THR A N 1
ATOM 880 C CA . THR A 1 111 ? 14.927 2.147 -1.219 1.00 87.56 111 THR A CA 1
ATOM 881 C C . THR A 1 111 ? 16.037 2.246 -0.174 1.00 87.56 111 THR A C 1
ATOM 883 O O . THR A 1 111 ? 16.058 3.222 0.577 1.00 87.56 111 THR A O 1
ATOM 886 N N . PRO A 1 112 ? 16.949 1.265 -0.071 1.00 89.62 112 PRO A N 1
ATOM 887 C CA . PRO A 1 112 ? 18.102 1.367 0.821 1.00 89.62 112 PRO A CA 1
ATOM 888 C C . PRO A 1 112 ? 18.946 2.603 0.490 1.00 89.62 112 PRO A C 1
ATOM 890 O O . PRO A 1 112 ? 19.110 2.947 -0.683 1.00 89.62 112 PRO A O 1
ATOM 893 N N . ASN A 1 113 ? 19.489 3.270 1.506 1.00 87.50 113 ASN A N 1
ATOM 894 C CA . ASN A 1 113 ? 20.422 4.367 1.285 1.00 87.50 113 ASN A CA 1
ATOM 895 C C . ASN A 1 113 ? 21.762 3.792 0.795 1.00 87.50 113 ASN A C 1
ATOM 897 O O . ASN A 1 113 ? 22.334 2.897 1.415 1.00 87.50 113 ASN A O 1
ATOM 901 N N . ALA A 1 114 ? 22.258 4.304 -0.333 1.00 87.81 114 ALA A N 1
ATOM 902 C CA . ALA A 1 114 ? 23.487 3.816 -0.956 1.00 87.81 114 ALA A CA 1
ATOM 903 C C . ALA A 1 114 ? 24.740 4.055 -0.093 1.00 87.81 114 ALA A C 1
ATOM 905 O O . ALA A 1 114 ? 25.700 3.295 -0.186 1.00 87.81 114 ALA A O 1
ATOM 906 N N . SER A 1 115 ? 24.737 5.105 0.732 1.00 92.06 115 SER A N 1
ATOM 907 C CA . SER A 1 115 ? 25.859 5.477 1.600 1.00 92.06 115 SER A CA 1
ATOM 908 C C . SER A 1 115 ? 25.768 4.863 2.998 1.00 92.06 115 SER A C 1
ATOM 910 O O . SER A 1 115 ? 26.798 4.659 3.632 1.00 92.06 115 SER A O 1
ATOM 912 N N . ASP A 1 116 ? 24.560 4.555 3.474 1.00 87.19 116 ASP A N 1
ATOM 913 C CA . ASP A 1 116 ? 24.329 3.917 4.772 1.00 87.19 116 ASP A CA 1
ATOM 914 C C . ASP A 1 116 ? 23.280 2.796 4.640 1.00 87.19 116 ASP A C 1
ATOM 916 O O . ASP A 1 116 ? 22.078 3.062 4.719 1.00 87.19 116 ASP A O 1
ATOM 920 N N . PRO A 1 117 ? 23.706 1.527 4.486 1.00 85.06 117 PRO A N 1
ATOM 921 C CA . PRO A 1 117 ? 22.797 0.388 4.354 1.00 85.06 117 PRO A CA 1
ATOM 922 C C . PRO A 1 117 ? 21.883 0.150 5.566 1.00 85.06 117 PRO A C 1
ATOM 924 O O . PRO A 1 117 ? 20.948 -0.644 5.472 1.00 85.06 117 PRO A O 1
ATOM 927 N N . SER A 1 118 ? 22.137 0.805 6.707 1.00 82.62 118 SER A N 1
ATOM 928 C CA . SER A 1 118 ? 21.256 0.752 7.881 1.00 82.62 118 SER A CA 1
ATOM 929 C C . SER A 1 118 ? 20.038 1.679 7.770 1.00 82.62 118 SER A C 1
ATOM 931 O O . SER A 1 118 ? 19.138 1.629 8.616 1.00 82.62 118 SER A O 1
ATOM 933 N N . GLN A 1 119 ? 19.986 2.505 6.721 1.00 84.56 119 GLN A N 1
ATOM 934 C CA . GLN A 1 119 ? 18.902 3.435 6.429 1.00 84.56 119 GLN A CA 1
ATOM 935 C C . GLN A 1 119 ? 18.153 3.039 5.155 1.00 84.56 119 GLN A C 1
ATOM 937 O O . GLN A 1 119 ? 18.713 2.492 4.204 1.00 84.56 119 GLN A O 1
ATOM 942 N N . CYS A 1 120 ? 16.867 3.374 5.107 1.00 86.56 120 CYS A N 1
ATOM 943 C CA . CYS A 1 120 ? 16.053 3.244 3.907 1.00 86.56 120 CYS A CA 1
ATOM 944 C C . CYS A 1 120 ? 15.123 4.448 3.765 1.00 86.56 120 CYS A C 1
ATOM 946 O O . CYS A 1 120 ? 14.655 5.008 4.755 1.00 86.56 120 CYS A O 1
ATOM 948 N N . VAL A 1 121 ? 14.861 4.837 2.522 1.00 88.12 121 VAL A N 1
ATOM 949 C CA . VAL A 1 121 ? 13.788 5.760 2.164 1.00 88.12 121 VAL A CA 1
ATOM 950 C C . VAL A 1 121 ? 12.562 4.924 1.852 1.00 88.12 121 VAL A C 1
ATOM 952 O O . VAL A 1 121 ? 12.646 3.969 1.076 1.00 88.12 121 VAL A O 1
ATOM 955 N N . ILE A 1 122 ? 11.431 5.282 2.451 1.00 86.81 122 ILE A N 1
ATOM 956 C CA . ILE A 1 122 ? 10.166 4.605 2.203 1.00 86.81 122 ILE A CA 1
ATOM 957 C C . ILE A 1 122 ? 9.209 5.581 1.529 1.00 86.81 122 ILE A C 1
ATOM 959 O O . ILE A 1 122 ? 8.910 6.645 2.067 1.00 8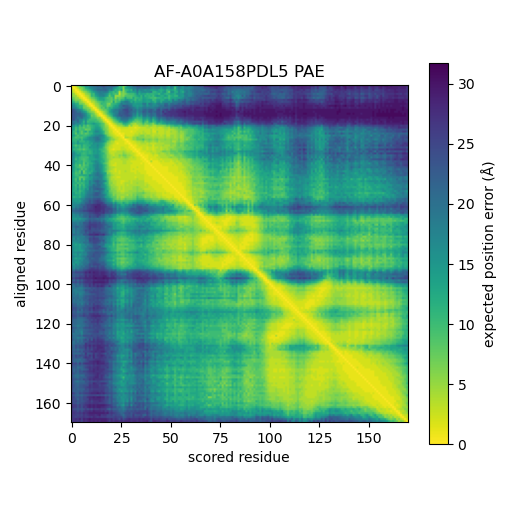6.81 122 ILE A O 1
ATOM 963 N N . GLU A 1 123 ? 8.749 5.216 0.340 1.00 88.69 123 GLU A N 1
ATOM 964 C CA . GLU A 1 123 ? 7.841 6.008 -0.485 1.00 88.69 123 GLU A CA 1
ATOM 965 C C . GLU A 1 123 ? 6.517 5.255 -0.596 1.00 88.69 123 GLU A C 1
ATOM 967 O O . GLU A 1 123 ? 6.511 4.090 -0.992 1.00 88.69 123 GLU A O 1
ATOM 972 N N . PHE A 1 124 ? 5.395 5.897 -0.268 1.00 87.69 124 PHE A N 1
ATOM 973 C CA . PHE A 1 124 ? 4.068 5.288 -0.370 1.00 87.69 124 PHE A CA 1
ATOM 974 C C . PHE A 1 124 ? 3.143 6.143 -1.222 1.00 87.69 124 PHE A C 1
ATOM 976 O O . PHE A 1 124 ? 3.118 7.367 -1.088 1.00 87.69 124 PHE A O 1
ATOM 983 N N . ILE A 1 125 ? 2.340 5.489 -2.057 1.00 88.69 125 ILE A N 1
ATOM 984 C CA . ILE A 1 125 ? 1.246 6.124 -2.788 1.00 88.69 125 ILE A CA 1
ATOM 985 C C . ILE A 1 125 ? -0.058 5.486 -2.334 1.00 88.69 125 ILE A C 1
ATOM 987 O O . ILE A 1 125 ? -0.159 4.261 -2.217 1.00 88.69 125 ILE A O 1
ATOM 991 N N . LEU A 1 126 ? -1.065 6.318 -2.101 1.00 88.69 126 LEU A N 1
ATOM 992 C CA . LEU A 1 126 ? -2.376 5.866 -1.675 1.00 88.69 126 LEU A CA 1
ATOM 993 C C . LEU A 1 126 ? -3.460 6.677 -2.389 1.00 88.69 126 LEU A C 1
ATOM 995 O O . LEU A 1 126 ? -3.478 7.903 -2.337 1.00 88.69 126 LEU A O 1
ATOM 999 N N . SER A 1 127 ? -4.377 5.977 -3.047 1.00 86.62 127 SER A N 1
ATOM 1000 C CA . SER A 1 127 ? -5.606 6.522 -3.613 1.00 86.62 127 SER A CA 1
ATOM 1001 C C . SER A 1 127 ? -6.784 5.829 -2.945 1.00 86.62 127 SER A C 1
ATOM 1003 O O . SER A 1 127 ? -6.987 4.626 -3.133 1.00 86.62 127 SER A O 1
ATOM 1005 N N . VAL A 1 128 ? -7.553 6.585 -2.158 1.00 85.50 128 VAL A N 1
ATOM 1006 C CA . VAL A 1 128 ? -8.735 6.088 -1.443 1.00 85.50 128 VAL A CA 1
ATOM 1007 C C . VAL A 1 128 ? -9.953 6.922 -1.806 1.00 85.50 128 VAL A C 1
ATOM 1009 O O . VAL A 1 128 ? -9.919 8.148 -1.743 1.00 85.50 128 VAL A O 1
ATOM 1012 N N . ASP A 1 129 ? -11.049 6.248 -2.125 1.00 83.50 129 ASP A N 1
ATOM 1013 C CA . ASP A 1 129 ? -12.388 6.813 -2.178 1.00 83.50 129 ASP A CA 1
ATOM 1014 C C . ASP A 1 129 ? -13.187 6.322 -0.967 1.00 83.50 129 ASP A C 1
ATOM 1016 O O . ASP A 1 129 ? -13.618 5.173 -0.909 1.00 83.50 129 ASP A O 1
ATOM 1020 N N . LEU A 1 130 ? -13.404 7.186 0.024 1.00 81.31 130 L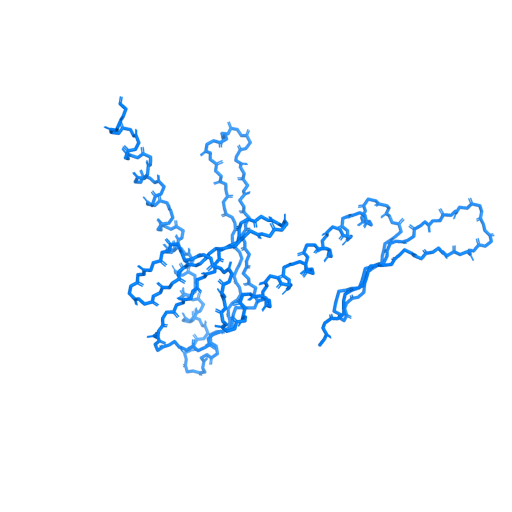EU A N 1
ATOM 1021 C CA . LEU A 1 130 ? -14.161 6.834 1.230 1.00 81.31 130 LEU A CA 1
ATOM 1022 C C . LEU A 1 130 ? -15.672 6.675 0.968 1.00 81.31 130 LEU A C 1
ATOM 1024 O O . LEU A 1 130 ? -16.393 6.203 1.848 1.00 81.31 130 LEU A O 1
ATOM 1028 N N . ARG A 1 131 ? -16.144 7.021 -0.243 1.00 77.75 131 ARG A N 1
ATOM 1029 C CA . ARG A 1 131 ? -17.549 6.992 -0.690 1.00 77.75 131 ARG A CA 1
ATOM 1030 C C . ARG A 1 131 ? -18.518 7.712 0.250 1.00 77.75 131 ARG A C 1
ATOM 1032 O O . ARG A 1 131 ? -19.718 7.433 0.260 1.00 77.75 131 ARG A O 1
ATOM 1039 N N . ASP A 1 132 ? -17.989 8.660 1.013 1.00 78.44 132 ASP A N 1
ATOM 1040 C CA . ASP A 1 132 ? -18.744 9.545 1.882 1.00 78.44 132 ASP A CA 1
ATOM 1041 C C . ASP A 1 132 ? -19.314 10.700 1.049 1.00 78.44 132 ASP A C 1
ATOM 1043 O O . ASP A 1 132 ? -18.587 11.409 0.352 1.00 78.44 132 ASP A O 1
ATOM 1047 N N . LYS A 1 133 ? -20.639 10.855 1.091 1.00 78.31 133 LYS A N 1
ATOM 1048 C CA . LYS A 1 133 ? -21.363 11.902 0.358 1.00 78.31 133 LYS A CA 1
ATOM 1049 C C . LYS A 1 133 ? -21.627 13.148 1.202 1.00 78.31 133 LYS A C 1
ATOM 1051 O O . LYS A 1 133 ? -22.053 14.156 0.648 1.00 78.31 133 LYS A O 1
ATOM 1056 N N . LEU A 1 134 ? -21.440 13.064 2.517 1.00 83.75 134 LEU A N 1
ATOM 1057 C CA . LEU A 1 134 ? -21.775 14.121 3.469 1.00 83.75 134 LEU A CA 1
ATOM 1058 C C . LEU A 1 134 ? -20.545 14.950 3.838 1.00 83.75 134 LEU A C 1
ATOM 1060 O O . LEU A 1 134 ? -20.653 16.164 4.003 1.00 83.75 134 LEU A O 1
ATOM 1064 N N . THR A 1 135 ? -19.376 14.317 3.938 1.00 81.75 135 THR A N 1
ATOM 1065 C CA . THR A 1 135 ? -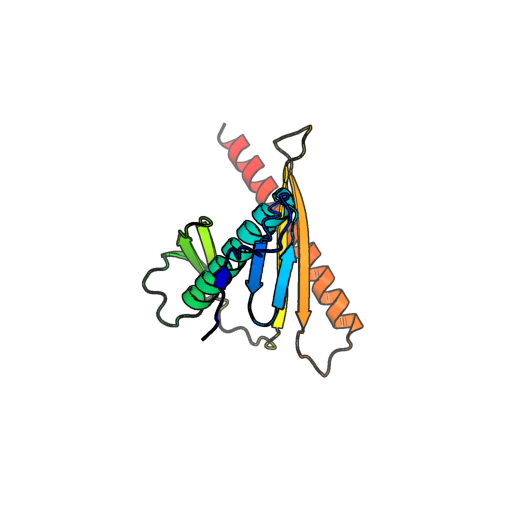18.150 15.011 4.342 1.00 81.75 135 THR A CA 1
ATOM 1066 C C . THR A 1 135 ? -17.496 15.742 3.160 1.00 81.75 135 THR A C 1
ATOM 1068 O O . THR A 1 135 ? -17.273 15.141 2.104 1.00 81.75 135 THR A O 1
ATOM 1071 N N . PRO A 1 136 ? -17.124 17.030 3.307 1.00 86.44 136 PRO A N 1
ATOM 1072 C CA . PRO A 1 136 ? -16.418 17.769 2.264 1.00 86.44 136 PRO A CA 1
ATOM 1073 C C . PRO A 1 136 ? -15.099 17.104 1.847 1.00 86.44 136 PRO A C 1
ATOM 1075 O O . PRO A 1 136 ? -14.304 16.688 2.690 1.00 86.44 136 PRO A O 1
ATOM 1078 N N . LYS A 1 137 ? -14.808 17.096 0.537 1.00 81.31 137 LYS A N 1
ATOM 1079 C CA . LYS A 1 137 ? -13.591 16.477 -0.030 1.00 81.31 137 LYS A CA 1
ATOM 1080 C C . LYS A 1 137 ? -12.293 16.971 0.613 1.00 81.31 137 LYS A C 1
ATOM 1082 O O . LYS A 1 137 ? -11.380 16.178 0.803 1.00 81.31 137 LYS A O 1
ATOM 1087 N N . ALA A 1 138 ? -12.217 18.256 0.964 1.00 81.69 138 ALA A N 1
ATOM 1088 C CA . ALA A 1 138 ? -11.046 18.825 1.628 1.00 81.69 138 ALA A CA 1
ATOM 1089 C C . ALA A 1 138 ? -10.794 18.181 3.002 1.00 81.69 138 ALA A C 1
ATOM 1091 O O . ALA A 1 138 ? -9.665 17.812 3.302 1.00 81.69 138 ALA A O 1
ATOM 1092 N N . VAL A 1 139 ? -11.852 17.960 3.791 1.00 81.06 139 VAL A N 1
ATOM 1093 C CA . VAL A 1 139 ? -11.761 17.314 5.110 1.00 81.06 139 VAL A CA 1
ATOM 1094 C C . VAL A 1 139 ? -11.322 15.856 4.966 1.00 81.06 139 VAL A C 1
ATOM 1096 O O . VAL A 1 139 ? -10.430 15.410 5.683 1.00 81.06 139 VAL A O 1
ATOM 1099 N N . LEU A 1 140 ? -11.888 15.131 3.995 1.00 82.25 140 LEU A N 1
ATOM 1100 C CA . LEU A 1 140 ? -11.475 13.756 3.692 1.00 82.25 140 LEU A CA 1
ATOM 1101 C C . LEU A 1 140 ? -10.002 13.690 3.258 1.00 82.25 140 LEU A C 1
ATOM 1103 O O . LEU A 1 140 ? -9.267 12.816 3.710 1.00 82.25 140 LEU A O 1
ATOM 1107 N N . SER A 1 141 ? -9.558 14.633 2.422 1.00 83.44 141 SER A N 1
ATOM 1108 C CA . SER A 1 141 ? -8.170 14.713 1.954 1.00 83.44 141 SER A CA 1
ATOM 1109 C C . SER A 1 141 ? -7.191 14.949 3.103 1.00 83.44 141 SER A C 1
ATOM 1111 O O . SER A 1 141 ? -6.161 14.282 3.164 1.00 83.44 141 SER A O 1
ATOM 1113 N N . THR A 1 142 ? -7.506 15.870 4.018 1.00 86.81 142 THR A N 1
ATOM 1114 C CA . THR A 1 142 ? -6.683 16.116 5.210 1.00 86.81 142 THR A CA 1
ATOM 1115 C C . THR A 1 142 ? -6.636 14.882 6.106 1.00 86.81 142 THR A C 1
ATOM 1117 O O . THR A 1 142 ? -5.551 14.462 6.491 1.00 86.81 142 THR A O 1
ATOM 1120 N N . GLY A 1 143 ? -7.776 14.226 6.350 1.00 84.56 143 GLY A N 1
ATOM 1121 C CA . GLY A 1 143 ? -7.818 13.006 7.161 1.00 84.56 143 GLY A CA 1
ATOM 1122 C C . GLY A 1 143 ? -6.975 11.857 6.590 1.00 84.56 143 GLY A C 1
ATOM 1123 O O . GLY A 1 143 ? -6.302 11.149 7.342 1.00 84.56 143 GLY A O 1
ATOM 1124 N N . ILE A 1 144 ? -6.956 11.684 5.262 1.00 87.00 144 ILE A N 1
ATOM 1125 C CA . ILE A 1 144 ? -6.089 10.693 4.601 1.00 87.00 144 ILE A CA 1
ATOM 1126 C C . ILE A 1 144 ? -4.610 11.067 4.779 1.00 87.00 144 ILE A C 1
ATOM 1128 O O . ILE A 1 144 ? -3.811 10.206 5.146 1.00 87.00 144 ILE A O 1
ATOM 1132 N N . ALA A 1 145 ? -4.245 12.337 4.574 1.00 88.06 145 ALA A N 1
ATOM 1133 C CA . ALA A 1 145 ? -2.870 12.806 4.754 1.00 88.06 145 ALA A CA 1
ATOM 1134 C C . ALA A 1 145 ? -2.375 12.612 6.199 1.00 88.06 145 ALA A C 1
ATOM 1136 O O . ALA A 1 145 ? -1.289 12.070 6.414 1.00 88.06 145 ALA A O 1
ATOM 1137 N N . ASP A 1 146 ? -3.196 12.969 7.187 1.00 88.62 146 ASP A N 1
ATOM 1138 C CA . ASP A 1 146 ? -2.884 12.783 8.606 1.00 88.62 146 ASP A CA 1
ATOM 1139 C C . ASP A 1 146 ? -2.709 11.304 8.958 1.00 88.62 146 ASP A C 1
ATOM 1141 O O . ASP A 1 146 ? -1.795 10.944 9.701 1.00 88.62 146 ASP A O 1
ATOM 1145 N N . THR A 1 147 ? -3.536 10.430 8.375 1.00 85.88 147 THR A N 1
ATOM 1146 C CA . THR A 1 147 ? -3.412 8.976 8.545 1.00 85.88 147 THR A CA 1
ATOM 1147 C C . THR A 1 147 ? -2.066 8.478 8.022 1.00 85.88 147 THR A C 1
ATOM 1149 O O . THR A 1 147 ? -1.373 7.755 8.735 1.00 85.88 147 THR A O 1
ATOM 1152 N N . MET A 1 148 ? -1.651 8.901 6.822 1.00 89.25 148 MET A N 1
ATOM 1153 C CA . MET A 1 148 ? -0.355 8.513 6.246 1.00 89.25 148 MET A CA 1
ATOM 1154 C C . MET A 1 148 ? 0.826 8.998 7.101 1.00 89.25 148 MET A C 1
ATOM 1156 O O . MET A 1 148 ? 1.769 8.247 7.344 1.00 89.25 148 MET A O 1
ATOM 1160 N N . ILE A 1 149 ? 0.767 10.232 7.609 1.00 90.31 149 ILE A N 1
ATOM 1161 C CA . ILE A 1 149 ? 1.806 10.778 8.496 1.00 90.31 149 ILE A CA 1
ATOM 1162 C C . ILE A 1 149 ? 1.832 10.024 9.834 1.00 90.31 149 ILE A C 1
ATOM 1164 O O . ILE A 1 149 ? 2.907 9.737 10.364 1.00 90.31 149 ILE A O 1
ATOM 1168 N N . SER A 1 150 ? 0.666 9.706 10.396 1.00 89.31 150 SER A N 1
ATOM 1169 C CA . SER A 1 150 ? 0.550 8.967 11.656 1.00 89.31 150 SER A CA 1
ATOM 1170 C C . SER A 1 150 ? 1.091 7.541 11.544 1.00 89.31 150 SER A C 1
ATOM 1172 O O . SER A 1 150 ? 1.740 7.057 12.475 1.00 89.31 150 SER A O 1
ATOM 1174 N N . ASP A 1 151 ? 0.840 6.874 10.417 1.00 86.62 151 ASP A N 1
ATOM 1175 C CA . ASP A 1 151 ? 1.366 5.538 10.132 1.00 86.62 151 ASP A CA 1
ATOM 1176 C C . ASP A 1 151 ? 2.899 5.563 10.050 1.00 86.62 151 ASP A C 1
ATOM 1178 O O . ASP A 1 151 ? 3.576 4.823 10.766 1.00 86.62 151 ASP A O 1
ATOM 1182 N N . ALA A 1 152 ? 3.460 6.524 9.304 1.00 87.62 152 ALA A N 1
ATOM 1183 C CA . ALA A 1 152 ? 4.906 6.721 9.227 1.00 87.62 152 ALA A CA 1
ATOM 1184 C C . ALA A 1 152 ? 5.534 6.973 10.610 1.00 87.62 152 ALA A C 1
ATOM 1186 O O . ALA A 1 152 ? 6.531 6.345 10.963 1.00 87.62 152 ALA A O 1
ATOM 1187 N N . LYS A 1 153 ? 4.933 7.845 11.433 1.00 89.62 153 LYS A N 1
ATOM 1188 C CA . LYS A 1 153 ? 5.401 8.113 12.808 1.00 89.62 153 LYS A CA 1
ATOM 1189 C C . LYS A 1 153 ? 5.398 6.857 13.673 1.00 89.62 153 LYS A C 1
ATOM 1191 O O . LYS A 1 153 ? 6.362 6.606 14.390 1.00 89.62 153 LYS A O 1
ATOM 1196 N N . SER A 1 154 ? 4.340 6.058 13.575 1.00 87.75 154 SER A N 1
ATOM 1197 C CA . SER A 1 154 ? 4.209 4.815 14.336 1.00 87.75 154 SER A CA 1
ATOM 1198 C C . SER A 1 154 ? 5.274 3.793 13.926 1.00 87.75 154 SER A C 1
ATOM 1200 O O . SER A 1 154 ? 5.872 3.149 14.791 1.00 87.75 154 SER A O 1
ATOM 1202 N N . ALA A 1 155 ? 5.578 3.696 12.627 1.00 84.75 155 ALA A N 1
ATOM 1203 C CA . ALA A 1 155 ? 6.670 2.869 12.121 1.00 84.75 155 ALA A CA 1
ATOM 1204 C C . ALA A 1 155 ? 8.041 3.324 12.659 1.00 84.75 155 ALA A C 1
ATOM 1206 O O . ALA A 1 155 ? 8.816 2.485 13.120 1.00 84.75 155 ALA A O 1
ATOM 1207 N N . TYR A 1 156 ? 8.323 4.635 12.677 1.00 85.12 156 TYR A N 1
ATOM 1208 C CA . TYR A 1 156 ? 9.561 5.172 13.259 1.00 85.12 156 TYR A CA 1
ATOM 1209 C C . TYR A 1 156 ? 9.705 4.806 14.737 1.00 85.12 156 TYR A C 1
ATOM 1211 O O . TYR A 1 156 ? 10.714 4.218 15.125 1.00 85.12 156 TYR A O 1
ATOM 1219 N N . THR A 1 157 ? 8.675 5.074 15.546 1.00 88.56 157 THR A N 1
ATOM 1220 C CA . THR A 1 157 ? 8.691 4.753 16.980 1.00 88.56 157 THR A CA 1
ATOM 1221 C C . THR A 1 157 ? 8.899 3.258 17.224 1.00 88.56 157 THR A C 1
ATOM 1223 O O . THR A 1 157 ? 9.648 2.878 18.122 1.00 88.56 157 THR A O 1
ATOM 1226 N N . HIS A 1 158 ? 8.280 2.389 16.419 1.00 85.75 158 HIS A N 1
ATOM 1227 C CA . HIS A 1 158 ? 8.492 0.948 16.529 1.00 85.75 158 HIS A CA 1
ATOM 1228 C C . HIS A 1 158 ? 9.958 0.561 16.271 1.00 85.75 158 HIS A C 1
ATOM 1230 O O . HIS A 1 158 ? 10.552 -0.153 17.076 1.00 85.75 158 HIS A O 1
ATOM 1236 N N . VAL A 1 159 ? 10.567 1.078 15.199 1.00 85.56 159 VAL A N 1
ATOM 1237 C CA . VAL A 1 159 ? 11.972 0.795 14.860 1.00 85.56 159 VAL A CA 1
ATOM 1238 C C . VAL A 1 159 ? 12.934 1.311 15.936 1.00 85.56 159 VAL A C 1
ATOM 1240 O O . VAL A 1 159 ? 13.896 0.622 16.278 1.00 85.56 159 VAL A O 1
ATOM 1243 N N . GLU A 1 160 ? 12.694 2.497 16.493 1.00 86.62 160 GLU A N 1
ATOM 1244 C CA . GLU A 1 160 ? 13.514 3.057 17.577 1.00 86.62 160 GLU A CA 1
ATOM 1245 C C . GLU A 1 160 ? 13.431 2.226 18.862 1.00 86.62 160 GLU A C 1
ATOM 1247 O O . GLU A 1 160 ? 14.456 1.959 19.500 1.00 86.62 160 GLU A O 1
ATOM 1252 N N . ASN A 1 161 ? 12.231 1.759 19.214 1.00 89.25 161 ASN A N 1
ATOM 1253 C CA . ASN A 1 161 ? 12.023 0.887 20.366 1.00 89.25 161 ASN A CA 1
ATOM 1254 C C . ASN A 1 161 ? 12.748 -0.454 20.193 1.00 89.25 161 ASN A C 1
ATOM 1256 O O . ASN A 1 161 ? 13.433 -0.900 21.111 1.00 89.25 161 ASN A O 1
ATOM 1260 N N . GLU A 1 162 ? 12.668 -1.059 19.005 1.00 86.62 162 GLU A N 1
ATOM 1261 C CA . GLU A 1 162 ? 13.380 -2.300 18.672 1.00 86.62 162 GLU A CA 1
ATOM 1262 C C . GLU A 1 162 ? 14.908 -2.128 18.723 1.00 86.62 162 GLU A C 1
ATOM 1264 O O . GLU A 1 162 ? 15.617 -2.995 19.239 1.00 86.62 162 GLU A O 1
ATOM 1269 N N . LYS A 1 163 ? 15.439 -0.998 18.231 1.00 83.88 163 LYS A N 1
ATOM 1270 C CA . LYS A 1 163 ? 16.874 -0.674 18.346 1.00 83.88 163 LYS A CA 1
ATOM 1271 C C . LYS A 1 163 ? 17.301 -0.547 19.809 1.00 83.88 163 LYS A C 1
ATOM 1273 O O . LYS A 1 163 ? 18.330 -1.096 20.199 1.00 83.88 163 LYS A O 1
ATOM 1278 N N . SER A 1 164 ? 16.496 0.142 20.615 1.00 83.19 164 SER A N 1
ATOM 1279 C CA . SER A 1 164 ? 16.775 0.384 22.034 1.00 83.19 164 SER A CA 1
ATOM 1280 C C . SER A 1 164 ? 16.688 -0.891 22.877 1.00 83.19 164 SER A C 1
ATOM 1282 O O . SER A 1 164 ? 17.474 -1.065 23.804 1.00 83.19 164 SER A O 1
ATOM 1284 N N . ALA A 1 165 ? 15.754 -1.795 22.565 1.00 81.25 165 ALA A N 1
ATOM 1285 C CA . ALA A 1 165 ? 15.628 -3.089 23.235 1.00 81.25 165 ALA A CA 1
ATOM 1286 C C . ALA A 1 165 ? 16.871 -3.961 23.001 1.00 81.25 165 ALA A C 1
ATOM 1288 O O . ALA A 1 165 ? 17.465 -4.455 23.955 1.00 81.25 165 ALA A O 1
ATOM 1289 N N . LYS A 1 166 ? 17.341 -4.040 21.750 1.00 77.56 166 LYS A N 1
ATOM 1290 C CA . LYS A 1 166 ? 18.533 -4.821 21.382 1.00 77.56 166 LYS A CA 1
ATOM 1291 C C . LYS A 1 166 ? 19.833 -4.292 21.993 1.00 77.56 166 LYS A C 1
ATOM 1293 O O . LYS A 1 166 ? 20.748 -5.070 22.219 1.00 77.56 166 LYS A O 1
ATOM 1298 N N . GLN A 1 167 ? 19.923 -2.990 22.277 1.00 70.06 167 GLN A N 1
ATOM 1299 C CA . GLN A 1 167 ? 21.077 -2.403 22.974 1.00 70.06 167 GLN A CA 1
ATOM 1300 C C . GLN A 1 167 ? 21.094 -2.691 24.479 1.00 70.06 167 GLN A C 1
ATOM 1302 O O . GLN A 1 167 ? 22.159 -2.652 25.077 1.00 70.06 167 GLN A O 1
ATOM 1307 N N . LYS A 1 168 ? 19.939 -2.961 25.100 1.00 66.44 168 LYS A N 1
ATOM 1308 C CA . LYS A 1 168 ? 19.848 -3.304 26.532 1.00 66.44 168 LYS A CA 1
ATOM 1309 C C . LYS A 1 168 ? 20.119 -4.783 26.817 1.00 66.44 168 LYS A C 1
ATOM 1311 O O . LYS A 1 168 ? 20.339 -5.141 27.968 1.00 66.44 168 LYS A O 1
ATOM 1316 N N . GLU A 1 169 ? 20.052 -5.623 25.789 1.00 58.06 169 GLU A N 1
ATOM 1317 C CA . GLU A 1 169 ? 20.325 -7.064 25.853 1.00 58.06 169 GLU A CA 1
ATOM 1318 C C . GLU A 1 169 ? 21.776 -7.419 25.467 1.00 58.06 169 GLU A C 1
ATOM 1320 O O . GLU A 1 169 ? 22.149 -8.591 25.528 1.00 58.06 169 GLU A O 1
ATOM 1325 N N . SER A 1 170 ? 22.583 -6.420 25.081 1.00 48.62 170 SER A N 1
ATOM 1326 C CA . SER A 1 170 ? 24.018 -6.530 24.777 1.00 48.62 170 SER A CA 1
ATOM 1327 C C . SER A 1 170 ? 24.875 -5.946 25.892 1.00 48.62 170 SER A C 1
ATOM 1329 O O . SER A 1 170 ? 26.064 -6.339 25.916 1.00 48.62 170 SER A O 1
#

pLDDT: mean 76.32, std 13.84, range [35.09, 92.06]

Nearest PDB structures (foldseek):
  8dg5-assembly1_K  TM=2.452E-01  e=2.252E+00  Drosophila melanogaster
  7b70-assembly1_C  TM=3.108E-01  e=7.669E+00  Drosophila melanogaster
  5cj4-assembly2_D  TM=2.264E-01  e=5.805E+00  Homo sapiens
  8bhy-assembly1_M  TM=2.325E-01  e=6.138E+00  Homo sapiens

Mean predicted aligned error: 13.15 Å

Sequence (170 aa):
MLEASISTQEVRLLSPFFQMSTTVKLLEIEDTTSNAQYGAALRSTAHAFVEALEMFDDAKRADRKDWKLKAEQKGDKCYNKHFSLGKVYYLKVGKAILYRGWVNVGAGKFTPNASDPSQCVIEFILSVDLRDKLTPKAVLSTGIADTMISDAKSAYTHVENEKSAKQKES